Protein AF-A0ABD7STL3-F1 (afdb_monomer_lit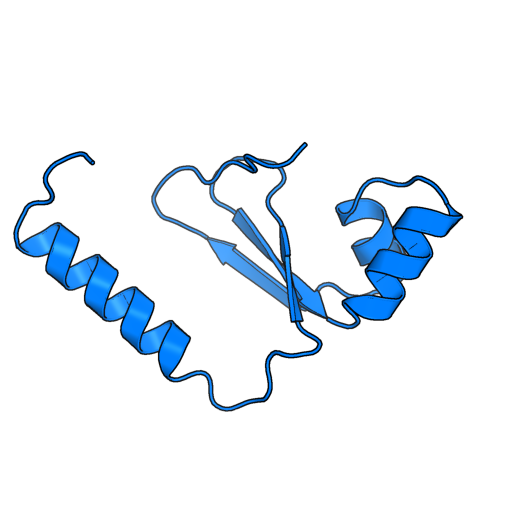e)

Radius of gyration: 15.21 Å; chains: 1; bounding box: 30×29×40 Å

Organism: Vibrio cholerae (NCBI:txid666)

Foldseek 3Di:
DDDDDPVRVVVVVVVVVVVVVPPDDCPQKDWDDPKDFKIWIWGNNVQLVVQCVVVVDDSVVSRVVVVTTDDIDGHPGMDDDPDD

Secondary structure (DSSP, 8-state):
-PPPPHHHHHHHHHHHHHHHT--S--TT-EEE--STTEEEEES-HHHHHHHHHHHT--HHHHHHHTT-EEEEEE-SS-------

Sequence (84 aa):
MATLTKQERAWFNKLQKVLNECPFDTSDFDSFTIGDRGVTVFKKAKEVSEHQGKFETDLHESVDALDAEVFELRFPFGVASAAG

pLDDT: mean 94.45, std 6.97, range [51.97, 98.38]

Structure (mmCIF, N/CA/C/O backbone):
data_AF-A0ABD7STL3-F1
#
_entry.id   AF-A0ABD7STL3-F1
#
loop_
_atom_site.group_PDB
_atom_site.id
_atom_site.type_symbol
_atom_site.label_atom_id
_atom_site.label_alt_id
_atom_site.label_comp_id
_atom_site.label_asym_id
_atom_site.label_entity_id
_atom_site.label_seq_id
_atom_site.pdbx_PDB_ins_code
_atom_site.Cartn_x
_atom_site.Cartn_y
_atom_site.Cartn_z
_atom_site.occupancy
_atom_site.B_iso_or_equiv
_atom_site.auth_seq_id
_atom_site.auth_comp_id
_atom_site.auth_asym_id
_atom_site.auth_atom_id
_atom_site.pdbx_PDB_model_num
ATOM 1 N N . MET A 1 1 ? -1.899 14.479 18.754 1.00 74.88 1 MET A N 1
ATOM 2 C CA . MET A 1 1 ? -2.871 13.626 18.031 1.00 74.88 1 MET A CA 1
ATOM 3 C C . MET A 1 1 ? -4.265 13.944 18.537 1.00 74.88 1 MET A C 1
ATOM 5 O O . MET A 1 1 ? -4.402 14.197 19.729 1.00 74.88 1 MET A O 1
ATOM 9 N N . ALA A 1 2 ? -5.274 13.941 17.666 1.00 90.19 2 ALA A N 1
ATOM 10 C CA . ALA A 1 2 ? -6.666 14.004 18.108 1.00 90.19 2 ALA A CA 1
ATOM 11 C C . ALA A 1 2 ? -7.006 12.794 19.000 1.00 90.19 2 ALA A C 1
ATOM 13 O O . ALA A 1 2 ? -6.410 11.722 18.862 1.00 90.19 2 ALA A O 1
ATOM 14 N N . THR A 1 3 ? -7.933 12.962 19.944 1.00 94.94 3 THR A N 1
ATOM 15 C CA . THR A 1 3 ? -8.360 11.875 20.833 1.00 94.94 3 THR A CA 1
ATOM 16 C C . THR A 1 3 ? -9.460 11.054 20.172 1.00 94.94 3 THR A C 1
ATOM 18 O O . THR A 1 3 ? -10.541 11.570 19.919 1.00 94.94 3 THR A O 1
ATOM 21 N N . LEU A 1 4 ? -9.194 9.766 19.944 1.00 95.94 4 LEU A N 1
ATOM 22 C CA . LEU A 1 4 ? -10.202 8.820 19.470 1.00 95.94 4 LEU A CA 1
ATOM 23 C C . LEU A 1 4 ? -11.151 8.405 20.598 1.00 95.94 4 LEU A C 1
ATOM 25 O O . LEU A 1 4 ? -10.717 8.118 21.723 1.00 95.94 4 LEU A O 1
ATOM 29 N N . THR A 1 5 ? -12.428 8.262 20.264 1.00 98.06 5 THR A N 1
ATOM 30 C CA . THR A 1 5 ? -13.400 7.504 21.052 1.00 98.06 5 THR A CA 1
ATOM 31 C C . THR A 1 5 ? -12.959 6.041 21.199 1.00 98.06 5 THR A C 1
ATOM 33 O O . THR A 1 5 ? -12.103 5.524 20.472 1.00 98.06 5 THR A O 1
ATOM 36 N N . LYS A 1 6 ? -13.576 5.321 22.145 1.00 98.00 6 LYS A N 1
ATOM 37 C CA . LYS A 1 6 ? -13.314 3.884 22.331 1.00 98.00 6 LYS A CA 1
ATOM 38 C C . LYS A 1 6 ? -13.635 3.072 21.070 1.00 98.00 6 LYS A C 1
ATOM 40 O O . LYS A 1 6 ? -12.895 2.145 20.755 1.00 98.00 6 LYS A O 1
ATOM 45 N N . GLN A 1 7 ? -14.716 3.423 20.369 1.00 97.88 7 GLN A N 1
ATOM 46 C CA . GLN A 1 7 ? -15.157 2.720 19.162 1.00 97.88 7 GLN A CA 1
ATOM 47 C C . GLN A 1 7 ? -14.197 2.953 17.991 1.00 97.88 7 GLN A C 1
ATOM 49 O O . GLN A 1 7 ? -13.765 1.982 17.374 1.00 97.88 7 GLN A O 1
ATOM 54 N N . GLU A 1 8 ? -13.788 4.200 17.739 1.00 97.44 8 GLU A N 1
ATOM 55 C CA . GLU A 1 8 ? -12.810 4.519 16.688 1.00 97.44 8 GLU A CA 1
ATOM 56 C C . GLU A 1 8 ? -11.479 3.804 16.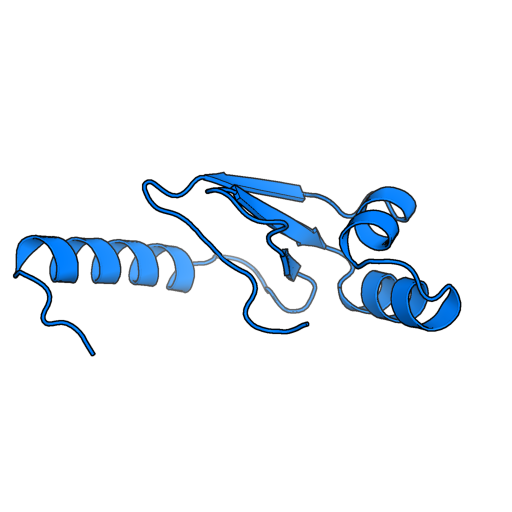932 1.00 97.44 8 GLU A C 1
ATOM 58 O O . GLU A 1 8 ? -10.953 3.144 16.038 1.00 97.44 8 GLU A O 1
ATOM 63 N N . ARG A 1 9 ? -10.960 3.847 18.168 1.00 97.44 9 ARG A N 1
ATOM 64 C CA . ARG A 1 9 ? -9.722 3.139 18.527 1.00 97.44 9 ARG A CA 1
ATOM 65 C C . ARG A 1 9 ? -9.835 1.633 18.292 1.00 97.44 9 ARG A C 1
ATOM 67 O O . ARG A 1 9 ? -8.916 1.031 17.746 1.00 97.44 9 ARG A O 1
ATOM 74 N N . ALA A 1 10 ? -10.942 1.020 18.712 1.00 97.88 10 ALA A N 1
ATOM 75 C CA . ALA A 1 10 ? -11.166 -0.407 18.506 1.00 97.88 10 ALA A CA 1
ATOM 76 C C . ALA A 1 10 ? -11.208 -0.768 17.013 1.00 97.88 10 ALA A C 1
ATOM 78 O O . ALA A 1 10 ? -10.651 -1.792 16.616 1.00 97.88 10 ALA A O 1
ATOM 79 N N . TRP A 1 11 ? -11.818 0.086 16.187 1.00 97.31 11 TRP A N 1
ATOM 80 C CA . TRP A 1 11 ? -11.877 -0.107 14.742 1.00 97.31 11 TRP A CA 1
ATOM 81 C C . TRP A 1 11 ? -10.492 -0.025 14.087 1.00 97.31 11 TRP A C 1
ATOM 83 O O . TRP A 1 11 ? -10.101 -0.967 13.399 1.00 97.31 11 TRP A O 1
ATOM 93 N N . PHE A 1 12 ? -9.712 1.026 14.363 1.00 96.75 12 PHE A N 1
ATOM 94 C CA . PHE A 1 12 ? -8.353 1.162 13.821 1.00 96.75 12 PHE A CA 1
ATOM 95 C C . PHE A 1 12 ? -7.425 0.033 14.283 1.00 96.75 12 PHE A C 1
ATOM 97 O O . PHE A 1 12 ? -6.661 -0.497 13.481 1.00 96.75 12 PHE A O 1
ATOM 104 N N . ASN A 1 13 ? -7.539 -0.412 15.539 1.00 97.69 13 ASN A N 1
ATOM 105 C CA . ASN A 1 13 ? -6.784 -1.567 16.030 1.00 97.69 13 ASN A CA 1
ATOM 106 C C . ASN A 1 13 ? -7.149 -2.855 15.280 1.00 97.69 13 ASN A C 1
ATOM 108 O O . ASN A 1 13 ? -6.272 -3.666 14.988 1.00 97.69 13 ASN A O 1
ATOM 112 N N . LYS A 1 14 ? -8.435 -3.053 14.960 1.00 98.19 14 LYS A N 1
ATOM 113 C CA . LYS A 1 14 ? -8.879 -4.194 14.152 1.00 98.19 14 LYS A CA 1
ATOM 114 C C . LYS A 1 14 ? -8.310 -4.117 12.735 1.00 98.19 14 LYS A C 1
ATOM 116 O O . LYS A 1 14 ? -7.805 -5.126 12.258 1.00 98.19 14 LYS A O 1
ATOM 121 N N . LEU A 1 15 ? -8.362 -2.948 12.092 1.00 96.38 15 LEU A N 1
ATOM 122 C CA . LEU A 1 15 ? -7.785 -2.745 10.760 1.00 96.38 15 LEU A CA 1
ATOM 123 C C . LEU A 1 15 ? -6.279 -3.041 10.760 1.00 96.38 15 LEU A C 1
ATOM 125 O O . LEU A 1 15 ? -5.823 -3.848 9.958 1.00 96.38 15 LEU A O 1
ATOM 129 N N . GLN A 1 16 ? -5.526 -2.476 11.709 1.00 97.69 16 GLN A N 1
ATOM 130 C CA . GLN A 1 16 ? -4.089 -2.732 11.832 1.00 97.69 16 GLN A CA 1
ATOM 131 C C . GLN A 1 16 ? -3.787 -4.215 12.064 1.00 97.69 16 GLN A C 1
ATOM 133 O O . GLN A 1 16 ? -2.843 -4.745 11.490 1.00 97.69 16 GLN A O 1
ATOM 138 N N . LYS A 1 17 ? -4.593 -4.900 12.884 1.00 98.19 17 LYS A N 1
ATOM 139 C CA . LYS A 1 17 ? -4.432 -6.337 13.121 1.00 98.19 17 LYS A CA 1
ATOM 140 C C . LYS A 1 17 ? -4.592 -7.143 11.830 1.00 98.19 17 LYS A C 1
ATOM 142 O O . LYS A 1 17 ? -3.764 -8.003 11.575 1.00 98.19 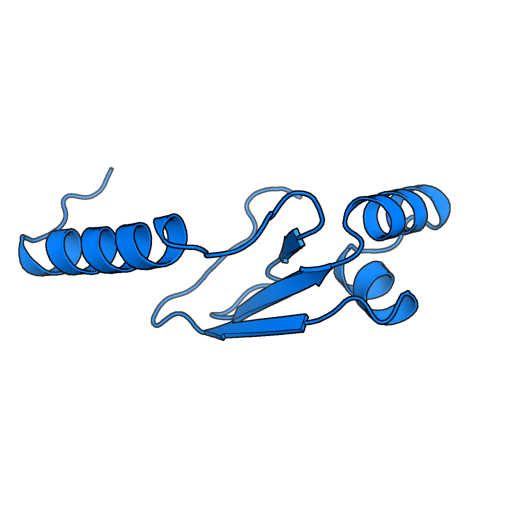17 LYS A O 1
ATOM 147 N N . VAL A 1 18 ? -5.604 -6.835 11.017 1.00 96.81 18 VAL A N 1
ATOM 148 C CA . VAL A 1 18 ? -5.813 -7.496 9.716 1.00 96.81 18 VAL A CA 1
ATOM 149 C C . VAL A 1 18 ? -4.614 -7.282 8.793 1.00 96.81 18 VAL A C 1
ATOM 151 O O . VAL A 1 18 ? -4.138 -8.238 8.194 1.00 96.81 18 VAL A O 1
ATOM 154 N N . LEU A 1 19 ? -4.091 -6.054 8.711 1.00 95.06 19 LEU A N 1
ATOM 155 C CA . LEU A 1 19 ? -2.907 -5.757 7.895 1.00 95.06 19 LEU A CA 1
ATOM 156 C C . LEU A 1 19 ? -1.656 -6.492 8.406 1.00 95.06 19 LEU A C 1
ATOM 158 O O . LEU A 1 19 ? -0.887 -7.021 7.611 1.00 95.06 19 LEU A O 1
ATOM 162 N N . ASN A 1 20 ? -1.476 -6.581 9.726 1.00 96.25 20 ASN A N 1
ATOM 163 C CA . ASN A 1 20 ? -0.356 -7.301 10.341 1.00 96.25 20 ASN A CA 1
ATOM 164 C C . ASN A 1 20 ? -0.423 -8.825 10.138 1.00 96.25 20 ASN A C 1
ATOM 166 O O . ASN A 1 20 ? 0.598 -9.494 10.250 1.00 96.25 20 ASN A O 1
ATOM 170 N N . GLU A 1 21 ? -1.608 -9.378 9.877 1.00 97.25 21 GLU A N 1
ATOM 171 C CA . GLU A 1 21 ? -1.832 -10.803 9.598 1.00 97.25 21 GLU A CA 1
ATOM 172 C C . GLU A 1 21 ? -1.635 -11.149 8.107 1.00 97.25 21 GLU A C 1
ATOM 174 O O . GLU A 1 21 ? -2.030 -12.231 7.669 1.00 97.25 21 GLU A O 1
ATOM 179 N N . CYS A 1 22 ? -1.024 -10.249 7.322 1.00 96.06 22 CYS A N 1
ATOM 180 C CA . CYS A 1 22 ? -0.700 -10.483 5.917 1.00 96.06 22 CYS A CA 1
ATOM 181 C C . CYS A 1 22 ? 0.077 -11.808 5.741 1.00 96.06 22 CYS A C 1
ATOM 183 O O . CYS A 1 22 ? 1.141 -11.974 6.341 1.00 96.06 22 CYS A O 1
ATOM 185 N N . PRO A 1 23 ? -0.422 -12.768 4.937 1.00 96.12 23 PRO A N 1
ATOM 186 C CA . PRO A 1 23 ? 0.109 -14.131 4.918 1.00 96.12 23 PRO A CA 1
ATOM 187 C C . PRO A 1 23 ? 1.277 -14.333 3.937 1.00 96.12 23 PRO A C 1
ATOM 189 O O . PRO A 1 23 ? 1.618 -15.474 3.624 1.00 96.12 23 PRO A O 1
ATOM 192 N N . PHE A 1 24 ? 1.862 -13.259 3.403 1.00 93.69 24 PHE A N 1
ATOM 193 C CA . PHE A 1 24 ? 2.905 -13.311 2.377 1.00 93.69 24 PHE A CA 1
ATOM 194 C C . PHE A 1 24 ? 3.984 -12.245 2.596 1.00 93.69 24 PHE A C 1
ATOM 196 O O . PHE A 1 24 ? 3.787 -11.291 3.345 1.00 93.69 24 PHE A O 1
ATOM 203 N N . ASP A 1 25 ? 5.128 -12.419 1.928 1.00 94.44 25 ASP A N 1
ATOM 204 C CA . ASP A 1 25 ? 6.208 -11.431 1.930 1.00 94.44 25 ASP A CA 1
ATOM 205 C C . ASP A 1 25 ? 5.781 -10.158 1.186 1.00 94.44 25 ASP A C 1
ATOM 207 O O . ASP A 1 25 ? 5.380 -10.203 0.021 1.00 94.44 25 ASP A O 1
ATOM 211 N N . THR A 1 26 ? 5.866 -9.024 1.875 1.00 95.19 26 THR A N 1
ATOM 212 C CA . THR A 1 26 ? 5.467 -7.712 1.364 1.00 95.19 26 THR A CA 1
ATOM 213 C C . THR A 1 26 ? 6.631 -6.935 0.750 1.00 95.19 26 THR A C 1
ATOM 215 O O . THR A 1 26 ? 6.436 -5.785 0.380 1.00 95.19 26 THR A O 1
ATOM 218 N N . SER A 1 27 ? 7.831 -7.519 0.647 1.00 95.81 27 SER A N 1
ATOM 219 C CA . SER A 1 27 ? 9.042 -6.830 0.170 1.00 95.81 27 SER A CA 1
ATOM 220 C C . SER A 1 27 ? 8.958 -6.284 -1.265 1.00 95.81 27 SER A C 1
ATOM 222 O O . SER A 1 27 ? 9.647 -5.317 -1.582 1.00 95.81 27 SER A O 1
ATOM 224 N N . ASP A 1 28 ? 8.108 -6.872 -2.113 1.00 96.94 28 ASP A N 1
ATOM 225 C CA . ASP A 1 28 ? 7.884 -6.444 -3.504 1.00 96.94 28 ASP A CA 1
ATOM 226 C C . ASP A 1 28 ? 6.624 -5.575 -3.691 1.00 96.94 28 ASP A C 1
ATOM 228 O O . ASP A 1 28 ? 6.302 -5.173 -4.809 1.00 96.94 28 ASP A O 1
ATOM 232 N N . PHE A 1 29 ? 5.887 -5.297 -2.613 1.00 97.31 29 PHE A N 1
ATOM 233 C CA . PHE A 1 29 ? 4.660 -4.506 -2.659 1.00 97.31 29 PHE A CA 1
ATOM 234 C C . PHE A 1 29 ? 4.896 -3.093 -2.144 1.00 97.31 29 PHE A C 1
ATOM 236 O O . PHE A 1 29 ? 5.590 -2.892 -1.150 1.00 97.31 29 PHE A O 1
ATOM 243 N N . ASP A 1 30 ? 4.223 -2.134 -2.763 1.00 96.19 30 ASP A N 1
ATOM 244 C CA . ASP A 1 30 ? 4.108 -0.777 -2.243 1.00 96.19 30 ASP A CA 1
ATOM 245 C C . ASP A 1 30 ? 2.740 -0.189 -2.637 1.00 96.19 30 ASP A C 1
ATOM 247 O O . ASP A 1 30 ? 1.900 -0.865 -3.249 1.00 96.19 30 ASP A O 1
ATOM 251 N N . SER A 1 31 ? 2.451 1.039 -2.219 1.00 95.38 31 SER A N 1
ATOM 252 C CA . SER A 1 31 ? 1.165 1.679 -2.471 1.00 95.38 31 SER A CA 1
ATOM 253 C C . SER A 1 31 ? 1.265 3.191 -2.594 1.00 95.38 31 SER A C 1
ATOM 255 O O . SER A 1 31 ? 2.119 3.825 -1.980 1.00 95.38 31 SER A O 1
ATOM 257 N N . PHE A 1 32 ? 0.349 3.785 -3.353 1.00 94.94 32 PHE A N 1
ATOM 258 C CA . PHE A 1 32 ? 0.242 5.234 -3.481 1.00 94.94 32 PHE A CA 1
ATOM 259 C C . PHE A 1 32 ? -1.214 5.692 -3.454 1.00 94.94 32 PHE A C 1
ATOM 261 O O . PHE A 1 32 ? -2.150 4.918 -3.651 1.00 94.94 32 PHE A O 1
ATOM 268 N N . THR A 1 33 ? -1.408 6.983 -3.206 1.00 94.00 33 THR A N 1
ATOM 269 C CA . THR A 1 33 ? -2.684 7.663 -3.422 1.00 94.00 33 THR A CA 1
ATOM 270 C C . THR A 1 33 ? -2.437 8.914 -4.254 1.00 94.00 33 THR A C 1
ATOM 272 O O .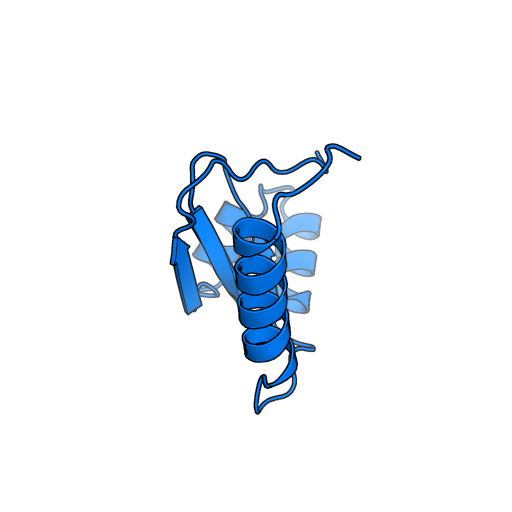 THR A 1 33 ? -1.454 9.622 -4.041 1.00 94.00 33 THR A O 1
ATOM 275 N N . ILE A 1 34 ? -3.339 9.188 -5.190 1.00 87.31 34 ILE A N 1
ATOM 276 C CA . ILE A 1 34 ? -3.387 10.439 -5.963 1.00 87.31 34 ILE A CA 1
ATOM 277 C C . ILE A 1 34 ? -4.398 11.436 -5.369 1.00 87.31 34 ILE A C 1
ATOM 279 O O . ILE A 1 34 ? -4.712 12.453 -5.981 1.00 87.31 34 ILE A O 1
ATOM 283 N N . GLY A 1 35 ? -4.904 11.150 -4.164 1.00 80.62 35 GLY A N 1
ATOM 284 C CA . GLY A 1 35 ? -5.970 11.894 -3.501 1.00 80.62 35 GLY A CA 1
ATOM 285 C C . GLY A 1 35 ? -7.229 11.051 -3.288 1.00 80.62 35 GLY A C 1
ATOM 286 O O . GLY A 1 35 ? -7.275 9.852 -3.561 1.00 80.62 35 GLY A O 1
ATOM 287 N N . ASP A 1 36 ? -8.277 11.698 -2.780 1.00 86.81 36 ASP A N 1
ATOM 288 C CA . ASP A 1 36 ? -9.567 11.084 -2.456 1.00 86.81 36 ASP A CA 1
ATOM 289 C C . ASP A 1 36 ? -9.493 9.983 -1.391 1.00 86.81 36 ASP A C 1
ATOM 291 O O . ASP A 1 36 ? -8.937 10.189 -0.319 1.00 86.81 36 ASP A O 1
ATOM 295 N N . ARG A 1 37 ? -10.180 8.856 -1.597 1.00 93.00 37 ARG A N 1
ATOM 296 C CA . ARG A 1 37 ? -10.333 7.774 -0.610 1.00 93.00 37 ARG A CA 1
ATOM 297 C C . ARG A 1 37 ? -9.658 6.476 -1.057 1.00 93.00 37 ARG A C 1
ATOM 299 O O . ARG A 1 37 ? -9.868 5.453 -0.410 1.00 93.00 37 ARG A O 1
ATOM 306 N N . GLY A 1 38 ? -8.937 6.501 -2.175 1.00 94.06 38 GLY A N 1
ATOM 307 C CA . GLY A 1 38 ? -8.311 5.334 -2.790 1.00 94.06 38 GLY A CA 1
ATOM 308 C C . GLY A 1 38 ? -6.833 5.225 -2.431 1.00 94.06 38 GLY A C 1
ATOM 309 O O . GLY A 1 38 ? -6.123 6.231 -2.362 1.00 94.06 38 GLY A O 1
ATOM 310 N N . VAL A 1 39 ? -6.383 3.995 -2.202 1.00 95.75 39 VAL A N 1
ATOM 311 C CA . VAL A 1 39 ? -4.971 3.618 -2.136 1.00 95.75 39 VAL A CA 1
ATOM 312 C C . VAL A 1 39 ? -4.753 2.495 -3.139 1.00 95.75 39 VAL A C 1
ATOM 314 O O . VAL A 1 39 ? -5.287 1.397 -2.961 1.00 95.75 39 VAL A O 1
ATOM 317 N N . THR A 1 40 ? -3.971 2.773 -4.175 1.00 96.62 40 THR A N 1
ATOM 318 C CA . THR A 1 40 ? -3.557 1.784 -5.168 1.00 96.62 40 THR A CA 1
ATOM 319 C C . THR A 1 40 ? -2.395 0.984 -4.605 1.00 96.62 40 THR A C 1
ATOM 321 O O . THR A 1 40 ? -1.396 1.554 -4.171 1.00 96.62 40 THR A O 1
ATOM 324 N N . VAL A 1 41 ? -2.526 -0.338 -4.604 1.00 97.00 41 VAL A N 1
ATOM 325 C CA . VAL A 1 41 ? -1.487 -1.300 -4.231 1.00 97.00 41 VAL A CA 1
ATOM 326 C C . VAL A 1 41 ? -0.887 -1.867 -5.507 1.00 97.00 41 VAL A C 1
ATOM 328 O O . VAL A 1 41 ? -1.621 -2.315 -6.392 1.00 97.00 41 VAL A O 1
ATOM 331 N N . PHE A 1 42 ? 0.436 -1.892 -5.584 1.00 98.06 42 PHE A N 1
ATOM 332 C CA . PHE A 1 42 ? 1.172 -2.382 -6.743 1.00 98.06 42 PHE A CA 1
ATOM 333 C C . PHE A 1 42 ? 2.330 -3.303 -6.329 1.00 98.06 42 PHE A C 1
ATOM 335 O O . PHE A 1 42 ? 2.710 -3.364 -5.158 1.00 98.06 42 PHE A O 1
ATOM 342 N N . LYS A 1 43 ? 2.849 -4.063 -7.296 1.00 97.69 43 LYS A N 1
ATOM 343 C CA . LYS A 1 43 ? 4.004 -4.973 -7.181 1.00 97.69 43 LYS A CA 1
ATOM 344 C C . LYS A 1 43 ? 5.204 -4.465 -7.979 1.00 97.69 43 LYS A C 1
ATOM 346 O O . LYS A 1 43 ? 5.107 -3.430 -8.627 1.00 97.69 43 LYS A O 1
ATOM 351 N N . LYS A 1 44 ? 6.318 -5.206 -8.001 1.00 97.88 44 LYS A N 1
ATOM 352 C CA . LYS A 1 44 ? 7.541 -4.819 -8.725 1.00 97.88 44 LYS A CA 1
ATOM 353 C C . LYS A 1 44 ? 8.109 -3.499 -8.195 1.00 97.88 44 LYS A C 1
ATOM 355 O O . LYS A 1 44 ? 8.593 -2.678 -8.973 1.00 97.88 44 LYS A O 1
ATOM 360 N N . ALA A 1 45 ? 8.049 -3.275 -6.879 1.00 97.31 45 ALA A N 1
ATOM 361 C CA . ALA A 1 45 ? 8.358 -1.979 -6.261 1.00 97.31 45 ALA A CA 1
ATOM 362 C C . ALA A 1 45 ? 9.727 -1.421 -6.692 1.00 97.31 45 ALA A C 1
ATOM 364 O O . ALA A 1 45 ? 9.870 -0.234 -6.993 1.00 97.31 45 ALA A O 1
ATOM 365 N N . LYS A 1 46 ? 10.729 -2.300 -6.803 1.00 97.50 46 LYS A N 1
ATOM 366 C CA . LYS A 1 46 ? 12.063 -1.935 -7.285 1.00 97.50 46 LYS A CA 1
ATOM 367 C C . LYS A 1 46 ? 12.068 -1.521 -8.761 1.00 97.50 46 LYS A C 1
ATOM 369 O O . LYS A 1 46 ? 12.653 -0.496 -9.088 1.00 97.50 46 LYS A O 1
ATOM 374 N N . GLU A 1 47 ? 11.427 -2.292 -9.638 1.00 98.31 47 GLU A N 1
ATOM 375 C CA . GLU A 1 47 ? 11.380 -2.001 -11.080 1.00 98.31 47 GLU A CA 1
ATOM 376 C C . GLU A 1 47 ? 10.602 -0.712 -11.356 1.00 98.31 47 GLU A C 1
ATOM 378 O O . GLU A 1 47 ? 11.023 0.098 -12.178 1.00 98.31 47 GLU A O 1
ATOM 383 N N . VAL A 1 48 ? 9.510 -0.488 -10.619 1.00 98.38 48 VAL A N 1
ATOM 384 C CA . VAL A 1 48 ? 8.733 0.756 -10.662 1.00 98.38 48 VAL A CA 1
ATOM 385 C C . VAL A 1 48 ? 9.599 1.938 -10.242 1.00 98.38 48 VAL A C 1
ATOM 387 O O . VAL A 1 48 ? 9.643 2.932 -10.959 1.00 98.38 48 VAL A O 1
ATOM 390 N N . SER A 1 49 ? 10.341 1.828 -9.136 1.00 97.06 49 SER A N 1
ATOM 391 C CA . SER A 1 49 ? 11.247 2.893 -8.687 1.00 97.06 49 SER A CA 1
ATOM 392 C C . SER A 1 49 ? 12.368 3.176 -9.699 1.00 97.06 49 SER A C 1
ATOM 394 O O . SER A 1 49 ? 12.681 4.335 -9.976 1.00 97.06 49 SER A O 1
ATOM 396 N N . GLU A 1 50 ? 12.945 2.134 -10.303 1.00 98.12 50 GLU A N 1
ATOM 397 C CA . GLU A 1 50 ? 13.962 2.266 -11.352 1.00 98.12 50 GLU A CA 1
ATOM 398 C C . GLU A 1 50 ? 13.398 2.916 -12.625 1.00 98.12 50 GLU A C 1
ATOM 400 O O . GLU A 1 50 ? 14.056 3.775 -13.217 1.00 98.12 50 GLU A O 1
ATOM 405 N N . HIS A 1 51 ? 12.182 2.547 -13.037 1.00 98.38 51 HIS A N 1
ATOM 406 C CA . HIS A 1 51 ? 11.489 3.160 -14.170 1.00 98.38 51 HIS A CA 1
ATOM 407 C C . HIS A 1 51 ? 11.180 4.634 -13.892 1.00 98.38 51 HIS A C 1
ATOM 409 O O . HIS A 1 51 ? 11.513 5.491 -14.713 1.00 98.38 51 HIS A O 1
ATOM 415 N N . GLN A 1 52 ? 10.644 4.934 -12.708 1.00 97.19 52 GLN A N 1
ATOM 416 C CA . GLN A 1 52 ? 10.321 6.289 -12.274 1.00 97.19 52 GLN A CA 1
ATOM 417 C C . GLN A 1 52 ? 11.557 7.192 -12.312 1.00 97.19 52 GLN A C 1
ATOM 419 O O . GLN A 1 52 ? 11.527 8.261 -12.915 1.00 97.19 52 GLN A O 1
ATOM 424 N N . GLY A 1 53 ? 12.673 6.742 -11.731 1.00 97.06 53 GLY A N 1
ATOM 425 C CA . GLY A 1 53 ? 13.921 7.505 -11.725 1.00 97.06 53 GLY A CA 1
ATOM 426 C C . GLY A 1 53 ? 14.559 7.650 -13.110 1.00 97.06 53 GLY A C 1
ATOM 427 O O . GLY A 1 53 ? 15.188 8.665 -13.391 1.00 97.06 53 GLY A O 1
ATOM 428 N N . LYS A 1 54 ? 14.405 6.654 -13.990 1.00 97.94 54 LYS A N 1
ATOM 429 C CA . LYS A 1 54 ? 14.976 6.677 -15.345 1.00 97.94 54 LYS A CA 1
ATOM 430 C C . LYS A 1 54 ? 14.222 7.600 -16.300 1.00 97.94 54 LYS A C 1
ATOM 432 O O . LYS A 1 54 ? 14.853 8.196 -17.172 1.00 97.94 54 LYS A O 1
ATOM 437 N N . PHE A 1 55 ? 12.899 7.646 -16.190 1.00 97.56 55 PHE A N 1
ATOM 438 C CA . PHE A 1 55 ? 12.033 8.372 -17.119 1.00 97.56 55 PHE A CA 1
ATOM 439 C C . PHE A 1 55 ? 11.421 9.643 -16.520 1.00 97.56 55 PHE A C 1
ATOM 441 O O . PHE A 1 55 ? 10.706 10.340 -17.230 1.00 97.56 55 PHE A O 1
ATOM 448 N N . GLU A 1 56 ? 11.718 9.949 -15.252 1.00 95.88 56 GLU A N 1
ATOM 449 C CA . GLU A 1 56 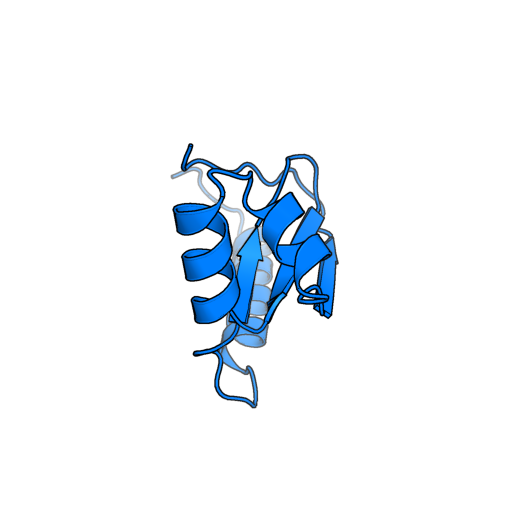? 11.221 11.129 -14.527 1.00 95.88 56 GLU A CA 1
ATOM 450 C C . GLU A 1 56 ? 9.684 11.240 -14.542 1.00 95.88 56 GLU A C 1
ATOM 452 O O . GLU A 1 56 ? 9.127 12.332 -14.605 1.00 95.88 56 GLU A O 1
ATOM 457 N N . THR A 1 57 ? 8.992 10.097 -14.507 1.00 95.25 57 THR A N 1
ATOM 458 C CA . THR A 1 57 ? 7.523 10.027 -14.513 1.00 95.25 57 THR A CA 1
ATOM 459 C C . THR A 1 57 ? 6.953 10.155 -13.106 1.00 95.25 57 THR A C 1
ATOM 461 O O . THR A 1 57 ? 7.631 9.861 -12.113 1.00 95.25 57 THR A O 1
ATOM 464 N N . ASP A 1 58 ? 5.658 10.430 -13.004 1.00 93.81 58 ASP A N 1
ATOM 465 C CA . ASP A 1 58 ? 4.955 10.219 -11.741 1.00 93.81 58 ASP A CA 1
ATOM 466 C C . ASP A 1 58 ? 4.891 8.719 -11.395 1.00 93.81 58 ASP A C 1
ATOM 468 O O . ASP A 1 58 ? 4.985 7.840 -12.259 1.00 93.81 58 ASP A O 1
ATOM 472 N N . LEU A 1 59 ? 4.726 8.403 -10.106 1.00 94.94 59 LEU A N 1
ATOM 473 C CA . LEU A 1 59 ? 4.701 7.011 -9.637 1.00 94.94 59 LEU A CA 1
ATOM 474 C C . LEU A 1 59 ? 3.589 6.197 -10.320 1.00 94.94 59 LEU A C 1
ATOM 476 O O . LEU A 1 59 ? 3.826 5.073 -10.754 1.00 94.94 59 LEU A O 1
ATOM 480 N N . HIS A 1 60 ? 2.396 6.782 -10.456 1.00 95.06 60 HIS A N 1
ATOM 481 C CA . HIS A 1 60 ? 1.248 6.113 -11.070 1.00 95.06 60 HIS A CA 1
ATOM 482 C C . HIS A 1 60 ? 1.482 5.768 -12.551 1.00 95.06 60 HIS A C 1
ATOM 484 O O . HIS A 1 60 ? 1.095 4.689 -12.989 1.00 95.06 60 HIS A O 1
ATOM 490 N N . GLU A 1 61 ? 2.181 6.626 -13.300 1.00 97.06 61 GLU A N 1
ATOM 491 C CA . GLU A 1 61 ? 2.531 6.381 -14.705 1.00 97.06 61 GLU A CA 1
ATOM 492 C C . GLU A 1 61 ? 3.518 5.214 -14.839 1.00 97.06 61 GLU A C 1
ATOM 494 O O . GLU A 1 61 ? 3.383 4.383 -15.734 1.00 97.06 61 GLU A O 1
ATOM 499 N N . SER A 1 62 ? 4.492 5.106 -13.927 1.00 98.12 62 SER A N 1
ATOM 500 C CA . SER A 1 62 ? 5.419 3.964 -13.889 1.00 98.12 62 SER A CA 1
ATOM 501 C C . SER A 1 62 ? 4.730 2.654 -13.505 1.00 98.12 62 SER A C 1
ATOM 503 O O . SER A 1 62 ? 5.086 1.598 -14.027 1.00 98.12 62 SER A O 1
ATOM 505 N N . VAL A 1 63 ? 3.747 2.706 -12.603 1.00 98.12 63 VAL A N 1
ATOM 506 C CA . VAL A 1 63 ? 2.946 1.532 -12.228 1.00 98.12 63 VAL A CA 1
ATOM 507 C C . VAL A 1 63 ? 2.115 1.032 -13.412 1.00 98.12 63 VAL A C 1
ATOM 509 O O . VAL A 1 63 ? 2.100 -0.174 -13.664 1.00 98.12 63 VAL A O 1
ATOM 512 N N . ASP A 1 64 ? 1.484 1.938 -14.161 1.00 97.81 64 ASP A N 1
ATOM 513 C CA . ASP A 1 64 ? 0.719 1.607 -15.372 1.00 97.81 64 ASP A CA 1
ATOM 514 C C . ASP A 1 64 ? 1.629 1.056 -16.482 1.00 97.81 64 ASP A C 1
ATOM 516 O O . ASP A 1 64 ? 1.393 -0.030 -17.014 1.00 97.81 64 ASP A O 1
ATOM 520 N N . ALA A 1 65 ? 2.750 1.732 -16.761 1.00 98.19 65 ALA A N 1
ATOM 521 C CA . ALA A 1 65 ? 3.702 1.326 -17.797 1.00 98.19 65 ALA A CA 1
ATOM 522 C C . ALA A 1 65 ? 4.281 -0.085 -17.588 1.00 98.19 65 ALA A C 1
ATOM 524 O O . ALA A 1 65 ? 4.660 -0.752 -18.555 1.00 98.19 65 ALA A O 1
ATOM 525 N N . LEU A 1 66 ? 4.366 -0.540 -16.334 1.00 98.25 66 LEU A N 1
ATOM 526 C CA . LEU A 1 66 ? 4.903 -1.850 -15.968 1.00 98.25 66 LEU A CA 1
ATOM 527 C C . LEU A 1 66 ? 3.831 -2.904 -15.667 1.00 98.25 66 LEU A C 1
ATOM 529 O O . LEU A 1 66 ? 4.207 -4.014 -15.270 1.00 98.25 66 LEU A O 1
ATOM 533 N N . ASP A 1 67 ? 2.540 -2.599 -15.845 1.00 98.12 67 ASP A N 1
ATOM 534 C CA . ASP A 1 67 ? 1.421 -3.482 -15.471 1.00 98.12 67 ASP A CA 1
ATOM 535 C C . ASP A 1 67 ? 1.610 -4.019 -14.038 1.00 98.12 67 ASP A C 1
ATOM 537 O O . ASP A 1 67 ? 1.706 -5.224 -13.779 1.00 98.12 67 ASP A O 1
ATOM 541 N N . ALA A 1 68 ? 1.862 -3.087 -13.116 1.00 98.31 68 ALA A N 1
ATOM 542 C CA . ALA A 1 68 ? 2.255 -3.377 -11.741 1.00 98.31 68 ALA A CA 1
ATOM 543 C C . ALA A 1 68 ? 1.097 -3.243 -10.742 1.00 98.31 68 ALA A C 1
ATOM 545 O O . ALA A 1 68 ? 1.230 -3.707 -9.607 1.00 98.31 68 ALA A O 1
ATOM 546 N N . GLU A 1 69 ? -0.023 -2.630 -11.131 1.00 97.88 69 GLU A N 1
ATOM 547 C CA . GLU A 1 69 ? -1.201 -2.492 -10.274 1.00 97.88 69 GLU A CA 1
ATOM 548 C C . GLU A 1 69 ? -1.775 -3.865 -9.888 1.00 97.88 69 GLU A C 1
ATOM 550 O O . GLU A 1 69 ? -1.875 -4.783 -10.701 1.00 97.88 69 GLU A O 1
ATOM 555 N N . VAL A 1 70 ? -2.156 -4.012 -8.618 1.00 96.81 70 VAL A N 1
ATOM 556 C CA . VAL A 1 70 ? -2.719 -5.258 -8.079 1.00 96.81 70 VAL A CA 1
ATOM 557 C C . VAL A 1 70 ? -4.132 -5.060 -7.551 1.00 96.81 70 VAL A C 1
ATOM 559 O O . VAL A 1 70 ? -4.985 -5.929 -7.742 1.00 96.81 70 VAL A O 1
ATOM 562 N N . PHE A 1 71 ? -4.374 -3.976 -6.811 1.00 96.25 71 PHE A N 1
ATOM 563 C CA . PHE A 1 71 ? -5.639 -3.774 -6.109 1.00 96.25 71 PHE A CA 1
ATOM 564 C C . PHE A 1 71 ? -5.836 -2.320 -5.667 1.00 96.25 71 PHE A C 1
ATOM 566 O O . PHE A 1 71 ? -4.863 -1.618 -5.411 1.00 96.25 71 PHE A O 1
ATOM 573 N N . GLU A 1 72 ? -7.087 -1.901 -5.458 1.00 94.88 72 GLU A N 1
ATOM 574 C CA . GLU A 1 72 ? -7.428 -0.607 -4.853 1.00 94.88 72 GLU A CA 1
ATOM 575 C C . GLU A 1 72 ? -8.134 -0.796 -3.498 1.00 94.88 72 GLU A C 1
ATOM 577 O O . GLU A 1 72 ? -9.192 -1.423 -3.392 1.00 94.88 72 GLU A O 1
ATOM 582 N N . LEU A 1 73 ? -7.574 -0.211 -2.438 1.00 94.81 73 LEU A N 1
ATOM 583 C CA . LEU A 1 73 ? -8.210 -0.109 -1.125 1.00 94.81 73 LEU A CA 1
ATOM 584 C C . LEU A 1 73 ? -8.995 1.200 -1.019 1.00 94.81 73 LEU A C 1
ATOM 586 O O . LEU A 1 73 ? -8.433 2.284 -1.160 1.00 94.81 73 LEU A O 1
ATOM 590 N N . ARG A 1 74 ? -10.285 1.112 -0.673 1.00 95.25 74 ARG A N 1
ATOM 591 C CA . ARG A 1 74 ? -11.155 2.284 -0.501 1.00 95.25 74 ARG A CA 1
ATOM 592 C C . ARG A 1 74 ? -11.466 2.571 0.966 1.00 95.25 74 ARG A C 1
ATOM 594 O O . ARG A 1 74 ? -12.168 1.809 1.632 1.00 95.25 74 ARG A O 1
ATOM 601 N N . PHE A 1 75 ? -10.992 3.707 1.458 1.00 94.69 75 PHE A N 1
ATOM 602 C CA . PHE A 1 75 ? -11.206 4.176 2.824 1.00 94.69 75 PHE A CA 1
ATOM 603 C C . PHE A 1 75 ? -12.557 4.904 2.982 1.00 94.69 75 PHE A C 1
ATOM 605 O O . PHE A 1 75 ? -13.116 5.431 2.018 1.00 94.69 75 PHE A O 1
ATOM 612 N N . PRO A 1 76 ? -13.118 4.978 4.206 1.00 94.38 76 PRO A N 1
ATOM 613 C CA . PRO A 1 76 ? -14.325 5.766 4.469 1.00 94.38 76 PRO A CA 1
ATOM 614 C C . PRO A 1 76 ? -14.047 7.275 4.622 1.00 94.38 76 PRO A C 1
ATOM 616 O O . PRO A 1 76 ? -14.981 8.075 4.661 1.00 94.38 76 PRO A O 1
ATOM 619 N N . PHE A 1 77 ? -12.777 7.671 4.688 1.00 93.38 77 PHE A N 1
ATOM 620 C CA . PHE A 1 77 ? -12.289 9.045 4.833 1.00 93.38 77 PHE A CA 1
ATOM 621 C C . PHE A 1 77 ? -11.172 9.324 3.818 1.00 93.38 77 PHE A C 1
ATOM 623 O O . PHE A 1 77 ? -10.704 8.404 3.152 1.00 93.38 77 PHE A O 1
ATOM 630 N N . GLY A 1 78 ? -10.791 10.596 3.672 1.00 93.06 78 GLY A N 1
ATOM 631 C CA . GLY A 1 78 ? -9.757 11.010 2.723 1.00 93.06 78 GLY A CA 1
ATOM 632 C C . GLY A 1 78 ? -8.369 10.481 3.090 1.00 93.06 78 GLY A C 1
ATOM 633 O O . GLY A 1 78 ? -8.019 10.427 4.270 1.00 93.06 78 GLY A O 1
ATOM 634 N N . VAL A 1 79 ? -7.591 10.125 2.074 1.00 93.19 79 VAL A N 1
ATOM 635 C CA . VAL A 1 79 ? -6.186 9.736 2.141 1.00 93.19 79 VAL A CA 1
ATOM 636 C C . VAL A 1 79 ? -5.421 10.727 1.270 1.00 93.19 79 VAL A C 1
ATOM 638 O O . VAL A 1 79 ? -5.797 10.989 0.132 1.00 93.19 79 VAL A O 1
ATOM 641 N N . ALA A 1 80 ? -4.374 11.324 1.827 1.00 90.06 80 ALA A N 1
ATOM 642 C CA . ALA A 1 80 ? -3.527 12.271 1.119 1.00 90.06 80 ALA A CA 1
ATOM 643 C C . ALA A 1 80 ? -2.091 11.759 1.140 1.00 90.06 80 ALA A C 1
ATOM 645 O O . ALA A 1 80 ? -1.625 11.288 2.183 1.00 90.06 80 ALA A O 1
ATOM 646 N N . SER A 1 81 ? -1.387 11.884 0.014 1.00 86.62 81 SER A N 1
ATOM 647 C CA . SER A 1 81 ? 0.065 11.746 0.022 1.00 86.62 81 SER A CA 1
ATOM 648 C C . SER A 1 81 ? 0.665 12.978 0.695 1.00 8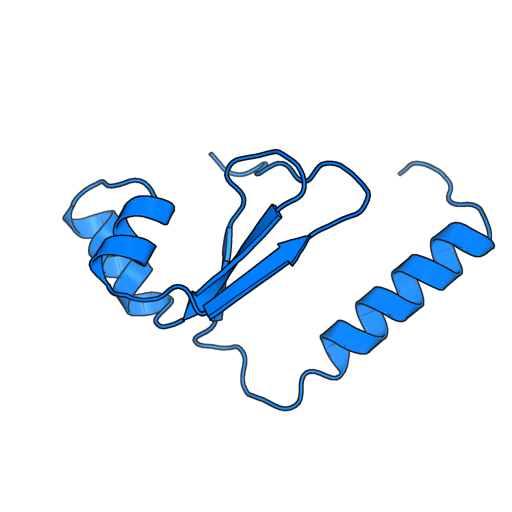6.62 81 SER A C 1
ATOM 650 O O . SER A 1 81 ? 0.346 14.109 0.330 1.00 86.62 81 SER A O 1
ATOM 652 N N . ALA A 1 82 ? 1.502 12.760 1.707 1.00 80.19 82 ALA A N 1
ATOM 653 C CA . ALA A 1 82 ? 2.243 13.823 2.388 1.00 80.19 82 ALA A CA 1
ATOM 654 C C . ALA A 1 82 ? 3.695 13.936 1.895 1.00 80.19 82 ALA A C 1
ATOM 656 O O . ALA A 1 82 ? 4.392 14.873 2.279 1.00 80.19 82 ALA A O 1
ATOM 657 N N . ALA A 1 83 ? 4.142 12.982 1.074 1.00 65.94 83 ALA A N 1
ATOM 658 C CA . ALA A 1 83 ? 5.426 13.018 0.395 1.00 65.94 83 ALA A CA 1
ATOM 659 C C . ALA A 1 83 ? 5.182 13.432 -1.061 1.00 65.94 83 ALA A C 1
ATOM 661 O O . ALA A 1 83 ? 4.485 12.734 -1.802 1.00 65.94 83 ALA A O 1
ATOM 662 N N . GLY A 1 84 ? 5.716 14.594 -1.415 1.00 51.97 84 GLY A N 1
ATOM 663 C CA . GLY A 1 84 ? 5.794 15.171 -2.750 1.00 51.97 84 GLY A CA 1
ATOM 664 C C . GLY A 1 84 ? 7.050 16.022 -2.815 1.00 51.97 84 GLY A C 1
ATOM 665 O O . GLY A 1 84 ? 7.383 16.627 -1.767 1.00 51.97 84 GLY A O 1
#